Protein AF-A0A965UTU2-F1 (afdb_monomer_lite)

Sequence (78 aa):
MRYLFLFLPLFSFAQDVVKDTVYIQKQGNIYYIIQQTTLSDSTVTGSKQILGDSATAINNLVTDAERQSNTLAIHAKP

Radius of gyration: 19.89 Å; chains: 1; bounding box: 39×32×56 Å

pLDDT: mean 73.42, std 7.87, range [56.06, 83.62]

Foldseek 3Di:
DPCPVVCVVVPPPPFDFPDWDWDWDDDPQWIWIWTWTQTPVRDIDIDIGTQGGPVSNVVVVVVVVVVVVVVVVVVPPD

Secondary structure (DSSP, 8-state):
--SGGGGGGGS-----EEEEEEEEEEETTEEEEEEEEEETTS-EEEEEEEEESHHHHHHHHHHHHHHHHHHHHHHT--

Structure (mmCIF, N/CA/C/O backbone):
data_AF-A0A965UTU2-F1
#
_entry.id   AF-A0A965UTU2-F1
#
loop_
_atom_site.group_PDB
_atom_site.id
_atom_site.type_symbol
_atom_site.label_atom_id
_atom_site.label_alt_id
_atom_site.label_comp_id
_atom_site.label_asym_id
_atom_site.label_entity_id
_atom_site.label_seq_id
_atom_site.pdbx_PDB_ins_code
_atom_site.Cartn_x
_atom_site.Cartn_y
_atom_site.Cartn_z
_atom_site.occupancy
_atom_site.B_iso_or_equiv
_atom_site.auth_seq_id
_atom_site.auth_comp_id
_atom_site.auth_asym_id
_atom_site.auth_atom_id
_atom_site.pdbx_PDB_model_num
ATOM 1 N N . MET A 1 1 ? 20.992 8.114 -39.899 1.00 56.81 1 MET A N 1
ATOM 2 C CA . MET A 1 1 ? 20.967 7.311 -38.654 1.00 56.81 1 MET A CA 1
ATOM 3 C C . MET A 1 1 ? 22.385 7.032 -38.125 1.00 56.81 1 MET A C 1
ATOM 5 O O . MET A 1 1 ? 22.757 5.878 -37.997 1.00 56.81 1 MET A O 1
ATOM 9 N N . ARG A 1 2 ? 23.218 8.054 -37.847 1.00 69.19 2 ARG A N 1
ATOM 10 C CA . ARG A 1 2 ? 24.631 7.851 -37.423 1.00 69.19 2 ARG A CA 1
ATOM 11 C C . ARG A 1 2 ? 24.942 8.307 -35.987 1.00 69.19 2 ARG A C 1
ATOM 13 O O . ARG A 1 2 ? 26.069 8.165 -35.545 1.00 69.19 2 ARG A O 1
ATOM 20 N N . TYR A 1 3 ? 23.958 8.822 -35.249 1.00 71.12 3 TYR A N 1
ATOM 21 C CA . TYR A 1 3 ? 24.182 9.415 -33.919 1.00 71.12 3 TYR A CA 1
ATOM 22 C C . TYR A 1 3 ? 23.210 8.920 -32.839 1.00 71.12 3 TYR A C 1
ATOM 24 O O . TYR A 1 3 ? 23.207 9.445 -31.733 1.00 71.12 3 TYR A O 1
ATOM 32 N N . LEU A 1 4 ? 22.400 7.893 -33.125 1.00 65.19 4 LEU A N 1
ATOM 33 C CA . LEU A 1 4 ? 21.388 7.390 -32.184 1.00 65.19 4 LEU A CA 1
ATOM 34 C C . LEU A 1 4 ? 22.019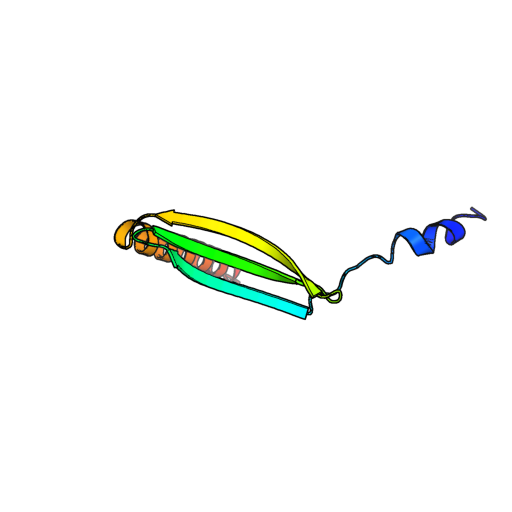 6.764 -30.921 1.00 65.19 4 LEU A C 1
ATOM 36 O O . LEU A 1 4 ? 21.434 6.792 -29.846 1.00 65.19 4 LEU A O 1
ATOM 40 N N . PHE A 1 5 ? 23.254 6.271 -31.039 1.00 66.75 5 PHE A N 1
ATOM 41 C CA . PHE A 1 5 ? 24.021 5.632 -29.963 1.00 66.75 5 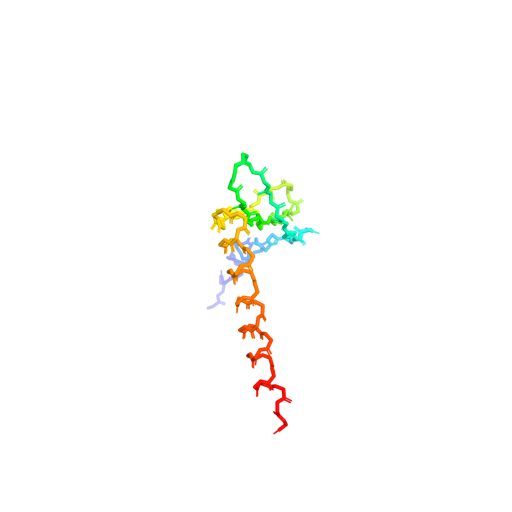PHE A CA 1
ATOM 42 C C . PHE A 1 5 ? 24.542 6.617 -28.905 1.00 66.75 5 PHE A C 1
ATOM 44 O O . PHE A 1 5 ? 24.880 6.200 -27.805 1.00 66.75 5 PHE A O 1
ATOM 51 N N . LEU A 1 6 ? 24.600 7.920 -29.208 1.00 66.94 6 LEU A N 1
ATOM 52 C CA . LEU A 1 6 ? 25.042 8.936 -28.242 1.00 66.94 6 LEU A CA 1
ATOM 53 C C . LEU A 1 6 ? 24.009 9.182 -27.130 1.00 66.94 6 LEU A C 1
ATOM 55 O O . LEU A 1 6 ? 24.372 9.675 -26.069 1.00 66.94 6 LEU A O 1
ATOM 59 N N . PHE A 1 7 ? 22.746 8.795 -27.344 1.00 62.53 7 PHE A N 1
ATOM 60 C CA . PHE A 1 7 ? 21.671 8.907 -26.352 1.00 62.53 7 PHE A CA 1
ATOM 61 C C . PHE A 1 7 ? 21.409 7.606 -25.575 1.00 62.53 7 PHE A C 1
ATOM 63 O O . PHE A 1 7 ? 20.591 7.604 -24.659 1.00 62.53 7 PHE A O 1
ATOM 70 N N . LEU A 1 8 ? 22.127 6.514 -25.878 1.00 62.53 8 LEU A N 1
ATOM 71 C CA . LEU A 1 8 ? 22.013 5.250 -25.139 1.00 62.53 8 LEU A CA 1
ATOM 72 C C . LEU A 1 8 ? 22.253 5.367 -23.616 1.00 62.53 8 LEU A C 1
ATOM 74 O O . LEU A 1 8 ? 21.514 4.717 -22.877 1.00 62.53 8 LEU A O 1
ATOM 78 N N . PRO A 1 9 ? 23.205 6.179 -23.097 1.00 60.94 9 PRO A N 1
ATOM 79 C CA . PRO A 1 9 ? 23.455 6.220 -21.654 1.00 60.94 9 PRO A CA 1
ATOM 80 C C . PRO A 1 9 ? 22.343 6.916 -20.854 1.00 60.94 9 PRO A C 1
ATOM 82 O O . PRO A 1 9 ? 22.336 6.818 -19.633 1.00 60.94 9 PRO A O 1
ATOM 85 N N . LEU A 1 10 ? 21.382 7.581 -21.509 1.00 60.44 10 LEU A N 1
ATOM 86 C CA . LEU A 1 10 ? 20.239 8.199 -20.825 1.00 60.44 10 LEU A CA 1
ATOM 87 C C . LEU A 1 10 ? 19.124 7.196 -20.490 1.00 60.44 10 LEU A C 1
ATOM 89 O O . LEU A 1 10 ? 18.279 7.491 -19.652 1.00 60.44 10 LEU A O 1
ATOM 93 N N . PHE A 1 11 ? 19.120 6.014 -21.115 1.00 56.47 11 PHE A N 1
ATOM 94 C CA . PHE A 1 11 ? 18.076 4.998 -20.923 1.00 56.47 11 PHE A CA 1
ATOM 95 C C . PHE A 1 11 ? 18.439 3.917 -19.894 1.00 56.47 11 PHE A C 1
ATOM 97 O O . PHE A 1 11 ? 17.633 3.030 -19.634 1.00 56.47 11 PHE A O 1
ATOM 104 N N . SER A 1 12 ? 19.625 3.986 -19.279 1.00 57.56 12 SER A N 1
ATOM 105 C CA . SER A 1 12 ? 20.116 2.974 -18.329 1.00 57.56 12 SER A CA 1
ATOM 106 C C . SER A 1 12 ? 19.851 3.318 -16.854 1.00 57.56 12 SER A C 1
ATOM 108 O O . SER A 1 12 ? 20.523 2.791 -15.969 1.00 57.56 12 SER A O 1
ATOM 110 N N . PHE A 1 13 ? 18.878 4.179 -16.554 1.00 58.53 13 PHE A N 1
ATOM 111 C CA . PHE A 1 13 ? 18.433 4.424 -15.176 1.00 58.53 13 PHE A CA 1
ATOM 112 C C . PHE A 1 13 ? 17.238 3.531 -14.822 1.00 58.53 13 PHE A C 1
ATOM 114 O O . PHE A 1 13 ? 16.186 4.015 -14.414 1.00 58.53 13 PHE A O 1
ATOM 121 N N . ALA A 1 14 ? 17.375 2.217 -14.998 1.00 58.91 14 ALA A N 1
ATOM 122 C CA . ALA A 1 14 ? 16.477 1.278 -14.338 1.00 58.91 14 ALA A CA 1
ATOM 123 C C . ALA A 1 14 ? 17.017 1.079 -12.915 1.00 58.91 14 ALA A C 1
ATOM 125 O O . ALA A 1 14 ? 18.011 0.380 -12.727 1.00 58.91 14 ALA A O 1
ATOM 126 N N . GLN A 1 15 ? 16.440 1.769 -11.925 1.00 61.94 15 GLN A N 1
ATOM 127 C CA . GLN A 1 15 ? 16.784 1.501 -10.528 1.00 61.94 15 GLN A CA 1
ATOM 128 C C . GLN A 1 15 ? 16.213 0.142 -10.135 1.00 61.94 15 GLN A C 1
ATOM 130 O O . GLN A 1 15 ? 15.009 -0.086 -10.237 1.00 61.94 15 GLN A O 1
ATOM 135 N N . ASP A 1 16 ? 17.099 -0.752 -9.708 1.00 69.44 16 ASP A N 1
ATOM 136 C CA . ASP A 1 16 ? 16.718 -2.096 -9.302 1.00 69.44 16 ASP A CA 1
ATOM 137 C C . ASP A 1 16 ? 16.057 -2.069 -7.914 1.00 69.44 16 ASP A C 1
ATOM 139 O O . ASP A 1 16 ? 16.506 -1.362 -6.996 1.00 69.44 16 ASP A O 1
ATOM 143 N N . VAL A 1 17 ? 14.959 -2.815 -7.789 1.00 72.00 17 VAL A N 1
ATOM 144 C CA . VAL A 1 17 ? 14.142 -2.907 -6.579 1.00 72.00 17 VAL A CA 1
ATOM 145 C C . VAL A 1 17 ? 14.725 -4.005 -5.703 1.00 72.00 17 VAL A C 1
ATOM 147 O O . VAL A 1 17 ? 14.574 -5.190 -5.979 1.00 72.00 17 VAL A O 1
ATOM 150 N N . VAL A 1 18 ? 15.367 -3.610 -4.606 1.00 77.19 18 VAL A N 1
ATOM 151 C CA . VAL A 1 18 ? 16.001 -4.558 -3.679 1.00 77.19 18 VAL A CA 1
ATOM 152 C C . VAL A 1 18 ? 14.968 -5.208 -2.774 1.00 77.19 18 VAL A C 1
ATOM 154 O O . VAL A 1 18 ? 15.079 -6.384 -2.426 1.00 77.19 18 VAL A O 1
ATOM 157 N N . LYS A 1 19 ? 13.972 -4.433 -2.340 1.00 76.62 19 LYS A N 1
ATOM 158 C CA . LYS A 1 19 ? 12.959 -4.918 -1.411 1.00 76.62 19 LYS A CA 1
ATOM 159 C C . LYS A 1 19 ? 11.656 -4.169 -1.600 1.00 76.62 19 LYS A C 1
ATOM 161 O O . LYS A 1 19 ? 11.626 -2.953 -1.464 1.00 76.62 19 LYS A O 1
ATOM 166 N N . ASP A 1 20 ? 10.585 -4.911 -1.826 1.00 79.62 20 ASP A N 1
ATOM 167 C CA . ASP A 1 20 ? 9.226 -4.386 -1.788 1.00 79.62 20 ASP A CA 1
ATOM 168 C C . ASP A 1 20 ? 8.504 -4.983 -0.580 1.00 79.62 20 ASP A C 1
ATOM 170 O O . ASP A 1 20 ? 8.610 -6.180 -0.300 1.00 79.62 20 ASP A O 1
ATOM 174 N N . THR A 1 21 ? 7.877 -4.152 0.244 1.00 80.25 21 THR A N 1
ATOM 175 C CA . THR A 1 21 ? 7.238 -4.600 1.485 1.00 80.25 21 THR A CA 1
ATOM 176 C C . THR A 1 21 ? 5.937 -3.859 1.712 1.00 80.25 21 THR A C 1
ATOM 178 O O . THR A 1 21 ? 5.883 -2.632 1.690 1.00 80.25 21 THR A O 1
ATOM 181 N N . VAL A 1 22 ? 4.895 -4.631 2.014 1.00 83.38 22 VAL A N 1
ATOM 182 C CA . VAL A 1 22 ? 3.584 -4.119 2.401 1.00 83.38 22 VAL A CA 1
ATOM 183 C C . VAL A 1 22 ? 3.299 -4.546 3.831 1.00 83.38 22 VAL A C 1
ATOM 185 O O . VAL A 1 22 ? 3.387 -5.728 4.159 1.00 83.38 22 VAL A O 1
ATOM 188 N N . TYR A 1 23 ? 2.981 -3.589 4.699 1.00 81.75 23 TYR A N 1
ATOM 189 C CA . TYR A 1 23 ? 2.651 -3.870 6.093 1.00 81.75 23 TYR A CA 1
ATOM 190 C C . TYR A 1 23 ? 1.598 -2.910 6.640 1.00 81.75 23 TYR A C 1
ATOM 192 O O . TYR A 1 23 ? 1.407 -1.800 6.143 1.00 81.75 23 TYR A O 1
ATOM 200 N N . ILE A 1 24 ? 0.909 -3.351 7.693 1.00 83.00 24 ILE A N 1
ATOM 201 C CA . ILE A 1 24 ? -0.075 -2.536 8.404 1.00 83.00 24 ILE A CA 1
ATOM 202 C C . ILE A 1 24 ? 0.615 -1.848 9.577 1.00 83.00 24 ILE A C 1
ATOM 204 O O . ILE A 1 24 ? 1.243 -2.496 10.415 1.00 83.00 24 ILE A O 1
ATOM 208 N N . GLN A 1 25 ? 0.466 -0.530 9.659 1.00 82.00 25 GLN A N 1
ATOM 209 C CA . GLN A 1 25 ? 0.947 0.274 10.773 1.00 82.00 25 GLN A CA 1
ATOM 210 C C . GLN A 1 25 ? -0.238 0.861 11.540 1.00 82.00 25 GLN A C 1
ATOM 212 O O . GLN A 1 25 ? -1.115 1.497 10.957 1.00 82.00 25 GLN A O 1
ATOM 217 N N . LYS A 1 26 ? -0.241 0.700 12.866 1.00 82.69 26 LYS A N 1
ATOM 218 C CA . LYS A 1 26 ? -1.182 1.381 13.762 1.00 82.69 26 LYS A CA 1
ATOM 219 C C . LYS A 1 26 ? -0.537 2.659 14.300 1.00 82.69 26 LYS A C 1
ATOM 221 O O . LYS A 1 26 ? 0.514 2.589 14.933 1.00 82.69 26 LYS A O 1
ATOM 226 N N . GLN A 1 27 ? -1.169 3.811 14.086 1.00 82.19 27 GLN A N 1
ATOM 227 C CA . GLN A 1 27 ? -0.820 5.061 14.772 1.00 82.19 27 GLN A CA 1
ATOM 228 C C . GLN A 1 27 ? -2.062 5.586 15.494 1.00 82.19 27 GLN A C 1
ATOM 230 O O . GLN A 1 27 ? -3.043 5.991 14.872 1.00 82.19 27 GLN A O 1
ATOM 235 N N . GLY A 1 28 ? -2.040 5.537 16.828 1.00 83.19 28 GLY A N 1
ATOM 236 C CA . GLY A 1 28 ? -3.214 5.852 17.641 1.00 83.19 28 GLY A CA 1
ATOM 237 C C . GLY A 1 28 ? -4.371 4.889 17.357 1.00 83.19 28 GLY A C 1
ATOM 238 O O . GLY A 1 28 ? -4.213 3.675 17.492 1.00 83.19 28 GLY A O 1
ATOM 239 N N . ASN A 1 29 ? -5.527 5.435 16.966 1.00 79.69 29 ASN A N 1
ATOM 240 C CA . ASN A 1 29 ? -6.743 4.668 16.667 1.00 79.69 29 ASN A CA 1
ATOM 241 C C . ASN A 1 29 ? -6.961 4.406 15.165 1.00 79.69 29 ASN A C 1
ATOM 243 O O . ASN A 1 29 ? -7.994 3.857 14.788 1.00 79.69 29 ASN A O 1
ATOM 247 N N . ILE A 1 30 ? -6.011 4.819 14.320 1.00 75.94 30 ILE A N 1
ATOM 248 C CA . ILE A 1 30 ? -6.105 4.726 12.863 1.00 75.94 30 ILE A CA 1
ATOM 249 C C . ILE A 1 30 ? -5.067 3.723 12.356 1.00 75.94 30 ILE A C 1
ATOM 251 O O . ILE A 1 30 ? -3.902 3.730 12.773 1.00 75.94 30 ILE A O 1
ATOM 255 N N . TYR A 1 31 ? -5.504 2.856 11.451 1.00 80.50 31 TYR A N 1
ATOM 256 C CA . TYR A 1 31 ? -4.655 1.908 10.743 1.00 80.50 31 TYR A CA 1
ATOM 257 C C . TYR A 1 31 ? -4.261 2.476 9.389 1.00 80.50 31 TYR A C 1
ATOM 259 O O . TYR A 1 31 ? -5.019 3.202 8.744 1.00 80.50 31 TYR A O 1
ATOM 267 N N . TYR A 1 32 ? -3.060 2.122 8.958 1.00 79.81 32 TYR A N 1
ATOM 268 C CA . TYR A 1 32 ? -2.501 2.523 7.682 1.00 79.81 32 TYR A CA 1
ATOM 269 C C . TYR A 1 32 ? -1.922 1.298 6.985 1.00 79.81 32 TYR A C 1
ATOM 271 O O . TYR A 1 32 ? -1.300 0.465 7.644 1.00 79.81 32 TYR A O 1
ATOM 279 N N . ILE A 1 33 ? -2.081 1.214 5.666 1.00 82.19 33 ILE A N 1
ATOM 280 C CA . ILE A 1 33 ? -1.242 0.344 4.837 1.00 82.19 33 ILE A CA 1
ATOM 281 C C . ILE A 1 33 ? -0.044 1.173 4.410 1.00 82.19 33 ILE A C 1
ATOM 283 O O . ILE A 1 33 ? -0.203 2.250 3.830 1.00 82.19 33 ILE A O 1
ATOM 287 N N . ILE A 1 34 ? 1.146 0.669 4.707 1.00 82.75 34 ILE A N 1
ATOM 288 C CA . ILE A 1 34 ? 2.393 1.200 4.182 1.00 82.75 34 ILE A CA 1
ATOM 289 C C . ILE A 1 34 ? 2.858 0.257 3.083 1.00 82.75 34 ILE A C 1
ATOM 291 O O . ILE A 1 34 ? 3.073 -0.929 3.336 1.00 82.75 34 ILE A O 1
ATOM 295 N N . GLN A 1 35 ? 3.010 0.790 1.877 1.00 83.62 35 GLN A N 1
ATOM 296 C CA . GLN A 1 35 ? 3.731 0.134 0.794 1.00 83.62 35 GLN A CA 1
ATOM 297 C C . GLN A 1 35 ? 5.073 0.831 0.667 1.00 83.62 35 GLN A C 1
ATOM 299 O O . GLN A 1 35 ? 5.118 2.051 0.514 1.00 83.62 35 GLN A O 1
ATOM 304 N N . GLN A 1 36 ? 6.153 0.073 0.789 1.00 83.38 36 GLN A N 1
ATOM 305 C CA . GLN A 1 36 ? 7.500 0.610 0.791 1.00 83.38 36 GLN A CA 1
ATOM 306 C C . GLN A 1 36 ? 8.388 -0.192 -0.152 1.00 83.38 36 GLN A C 1
ATOM 308 O O . GLN A 1 36 ? 8.602 -1.386 0.050 1.00 83.38 36 GLN A O 1
ATOM 313 N N . THR A 1 37 ? 8.968 0.512 -1.112 1.00 81.50 37 THR A N 1
ATOM 314 C CA . THR A 1 37 ? 9.929 -0.004 -2.072 1.00 81.50 37 THR A CA 1
ATOM 315 C C . THR A 1 37 ? 11.299 0.595 -1.755 1.00 81.50 37 THR A C 1
ATOM 317 O O . THR A 1 37 ? 11.519 1.804 -1.831 1.00 81.50 37 THR A O 1
ATOM 320 N N . THR A 1 38 ? 12.232 -0.256 -1.347 1.00 81.38 38 THR A N 1
ATOM 321 C CA . THR A 1 38 ? 13.640 0.096 -1.171 1.00 81.38 38 THR A CA 1
ATOM 322 C C . THR A 1 38 ? 14.383 -0.188 -2.468 1.00 81.38 38 THR A C 1
ATOM 324 O O . THR A 1 38 ? 14.427 -1.326 -2.947 1.00 81.38 38 THR A O 1
ATOM 327 N N . LEU A 1 39 ? 14.972 0.865 -3.018 1.00 80.81 39 LEU A N 1
ATOM 328 C CA . LEU A 1 39 ? 15.758 0.847 -4.242 1.00 80.81 39 LEU A CA 1
ATOM 329 C C . LEU A 1 39 ? 17.231 0.562 -3.915 1.00 80.81 39 LEU A C 1
ATOM 331 O O . LEU A 1 39 ? 17.673 0.655 -2.767 1.00 80.81 39 LEU A O 1
ATOM 335 N N . SER A 1 40 ? 17.997 0.178 -4.933 1.00 76.06 40 SER A N 1
ATOM 336 C CA . SER A 1 40 ? 19.407 -0.236 -4.795 1.00 76.06 40 SER A CA 1
ATOM 337 C C . SER A 1 40 ? 20.352 0.847 -4.281 1.00 76.06 40 SER A C 1
ATOM 339 O O . SER A 1 40 ? 21.431 0.550 -3.777 1.00 76.06 40 SER A O 1
ATOM 341 N N . ASP A 1 41 ? 19.939 2.104 -4.370 1.00 79.88 41 ASP A N 1
ATOM 342 C CA . ASP A 1 41 ? 20.634 3.267 -3.823 1.00 79.88 41 ASP A CA 1
ATOM 343 C C . ASP A 1 41 ? 20.254 3.554 -2.356 1.00 79.88 41 ASP A C 1
ATOM 345 O O . ASP A 1 41 ? 20.624 4.589 -1.809 1.00 79.88 41 ASP A O 1
ATOM 349 N N . SER A 1 42 ? 19.537 2.633 -1.699 1.00 74.12 42 SER A N 1
ATOM 350 C CA . SER A 1 42 ? 18.932 2.808 -0.370 1.00 74.12 42 SER A CA 1
ATOM 351 C C . SER A 1 42 ? 17.841 3.880 -0.304 1.00 74.12 42 SER A C 1
ATOM 353 O O . SER A 1 42 ? 17.346 4.174 0.787 1.00 74.12 42 SER A O 1
ATOM 355 N N . THR A 1 43 ? 17.415 4.435 -1.442 1.00 80.25 43 THR A N 1
ATOM 356 C CA . THR A 1 43 ? 16.243 5.302 -1.493 1.00 80.25 43 THR A CA 1
ATOM 357 C C . THR A 1 43 ? 15.017 4.478 -1.127 1.00 80.25 43 THR A C 1
ATOM 359 O O . THR A 1 43 ? 14.768 3.396 -1.659 1.00 80.25 43 THR A O 1
ATOM 362 N N . VAL A 1 44 ? 14.244 4.999 -0.181 1.00 77.25 44 VAL A N 1
ATOM 363 C CA . VAL A 1 44 ? 12.988 4.402 0.251 1.00 77.25 44 VAL A CA 1
ATOM 364 C C . VAL A 1 44 ? 11.860 5.227 -0.344 1.00 77.25 44 VAL A C 1
ATOM 366 O O . VAL A 1 44 ? 11.611 6.351 0.088 1.00 77.25 44 VAL A O 1
ATOM 369 N N . THR A 1 45 ? 11.181 4.671 -1.341 1.00 78.94 45 THR A N 1
ATOM 370 C CA . THR A 1 45 ? 9.941 5.232 -1.876 1.00 78.94 45 THR A CA 1
ATOM 371 C C . THR A 1 45 ? 8.766 4.450 -1.312 1.00 78.94 45 THR A C 1
ATOM 373 O O . THR A 1 45 ? 8.883 3.279 -0.955 1.00 78.94 45 THR A O 1
ATOM 376 N N . GLY A 1 46 ? 7.622 5.098 -1.143 1.00 80.31 46 GLY A N 1
ATOM 377 C CA . GLY A 1 46 ? 6.478 4.412 -0.572 1.00 80.31 46 GLY A CA 1
ATOM 378 C C . GLY A 1 46 ? 5.235 5.267 -0.484 1.00 80.31 46 GLY A C 1
ATOM 379 O O . GLY A 1 46 ? 5.294 6.497 -0.537 1.00 80.31 46 GLY A O 1
ATOM 380 N N . SER A 1 47 ? 4.102 4.592 -0.342 1.00 77.88 47 SER A N 1
ATOM 381 C CA . SER A 1 47 ? 2.800 5.204 -0.125 1.00 77.88 47 SER A CA 1
ATOM 382 C C . SER A 1 47 ? 2.275 4.825 1.258 1.00 77.88 47 SER A C 1
ATOM 384 O O . SER A 1 47 ? 2.486 3.719 1.764 1.00 77.88 47 SER A O 1
ATOM 386 N N . LYS A 1 48 ? 1.599 5.780 1.898 1.00 78.12 48 LYS A N 1
ATOM 387 C CA . LYS A 1 48 ? 0.898 5.578 3.164 1.00 78.12 48 LYS A CA 1
ATOM 388 C C . LYS A 1 48 ? -0.579 5.825 2.928 1.00 78.12 48 LYS A C 1
ATOM 390 O O . LYS A 1 48 ? -0.998 6.969 2.767 1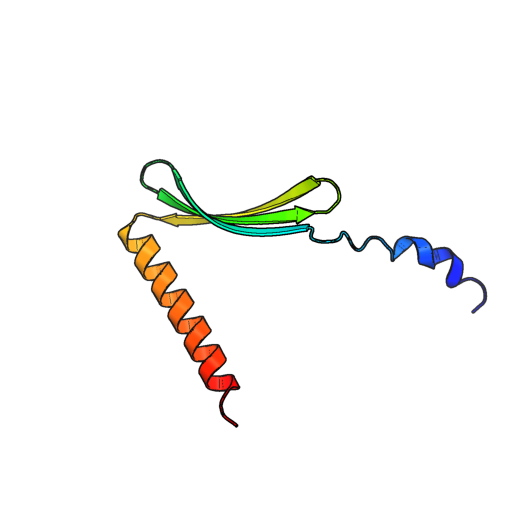.00 78.12 48 LYS A O 1
ATOM 395 N N . GLN A 1 49 ? -1.360 4.754 2.922 1.00 78.06 49 GLN A N 1
ATOM 396 C CA . GLN A 1 49 ? -2.803 4.825 2.749 1.00 78.06 49 GLN A CA 1
ATOM 397 C C . GLN A 1 49 ? -3.507 4.679 4.095 1.00 78.06 49 GLN A C 1
ATOM 399 O O . GLN A 1 49 ? -3.167 3.812 4.897 1.00 78.06 49 GLN A O 1
ATOM 404 N N . ILE A 1 50 ? -4.497 5.535 4.339 1.00 79.62 50 ILE A N 1
ATOM 405 C CA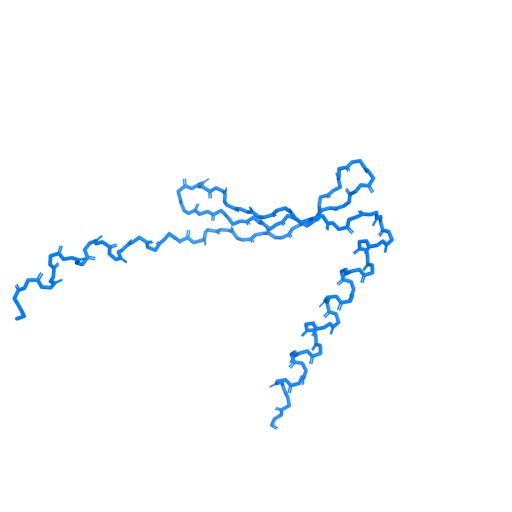 . ILE A 1 50 ? -5.330 5.493 5.542 1.00 79.62 50 ILE A CA 1
ATOM 406 C C . ILE A 1 50 ? -6.379 4.393 5.379 1.00 79.62 50 ILE A C 1
ATOM 408 O O . ILE A 1 50 ? -7.130 4.403 4.408 1.00 79.62 50 ILE A O 1
ATOM 412 N N . LEU A 1 51 ? -6.448 3.471 6.339 1.00 73.50 51 LEU A N 1
ATOM 413 C CA . LEU A 1 51 ? -7.500 2.453 6.418 1.00 73.50 51 LEU A CA 1
ATOM 414 C C . LEU A 1 51 ? -8.651 2.836 7.353 1.00 73.50 51 LEU A C 1
ATOM 416 O O . LEU A 1 51 ? -9.733 2.266 7.243 1.00 73.50 51 LEU A O 1
ATOM 420 N N . GLY A 1 52 ? -8.437 3.803 8.246 1.00 75.69 52 GLY A N 1
ATOM 421 C CA . GLY A 1 52 ? -9.444 4.254 9.205 1.00 75.69 52 GLY A CA 1
ATOM 422 C C . GLY A 1 52 ? -9.371 3.497 10.528 1.00 75.69 52 GLY A C 1
ATOM 423 O O . GLY A 1 52 ? -8.304 3.033 10.933 1.00 75.69 52 GLY A O 1
ATOM 424 N N . ASP A 1 53 ? -10.497 3.426 11.232 1.00 75.12 53 ASP A N 1
ATOM 425 C CA . ASP A 1 53 ? -10.618 2.686 12.489 1.00 75.12 53 ASP A CA 1
ATOM 426 C C . ASP A 1 53 ? -10.555 1.160 12.276 1.00 75.12 53 ASP A C 1
ATOM 428 O O . ASP A 1 53 ? -10.638 0.663 11.155 1.00 75.12 53 ASP A O 1
ATOM 432 N N . SER A 1 54 ? -10.374 0.391 13.358 1.00 65.00 54 SER A N 1
ATOM 433 C CA . SER A 1 54 ? -10.140 -1.064 13.278 1.00 65.00 54 SER A CA 1
ATOM 434 C C . SER A 1 54 ? -11.220 -1.815 12.481 1.00 65.00 54 SER A C 1
ATOM 436 O O . SER A 1 54 ? -10.906 -2.764 11.769 1.00 65.00 54 SER A O 1
ATOM 438 N N . ALA A 1 55 ? -12.487 -1.402 12.599 1.00 64.50 55 ALA A N 1
ATOM 439 C CA . ALA A 1 55 ? -13.618 -2.066 11.952 1.00 64.50 55 ALA A CA 1
ATOM 440 C C . ALA A 1 55 ? -13.722 -1.712 10.460 1.00 64.50 55 ALA A C 1
ATOM 442 O O . ALA A 1 55 ? -13.982 -2.590 9.634 1.00 64.50 55 ALA A O 1
ATOM 443 N N . THR A 1 56 ? -13.477 -0.451 10.098 1.00 71.25 56 THR A N 1
ATOM 444 C CA . THR A 1 56 ? -13.468 -0.014 8.695 1.00 71.25 56 THR A CA 1
ATOM 445 C C . THR A 1 56 ? -12.239 -0.552 7.964 1.00 71.25 56 THR A C 1
ATOM 447 O O . THR A 1 56 ? -12.344 -1.013 6.830 1.00 71.25 56 THR A O 1
ATOM 450 N N . ALA A 1 57 ? -11.092 -0.607 8.644 1.00 63.94 57 ALA A N 1
ATOM 451 C CA . ALA A 1 57 ? -9.855 -1.165 8.113 1.00 63.94 57 ALA A CA 1
ATOM 452 C C . ALA A 1 57 ? -9.993 -2.644 7.723 1.00 63.94 57 ALA A C 1
ATOM 454 O O . ALA A 1 57 ? -9.576 -3.029 6.632 1.00 63.94 57 ALA A O 1
ATOM 455 N N . ILE A 1 58 ? -10.603 -3.467 8.584 1.00 72.12 58 ILE A N 1
ATOM 456 C CA . ILE A 1 58 ? -10.812 -4.897 8.306 1.00 72.12 58 ILE A CA 1
ATOM 457 C C . ILE A 1 58 ? -11.795 -5.091 7.149 1.00 72.12 58 ILE A C 1
ATOM 459 O O . ILE A 1 58 ? -11.510 -5.874 6.248 1.00 72.12 58 ILE A O 1
ATOM 463 N N . ASN A 1 59 ? -12.917 -4.365 7.132 1.00 74.38 59 ASN A N 1
ATOM 464 C CA . ASN A 1 59 ? -13.892 -4.486 6.045 1.00 74.38 59 ASN A CA 1
ATOM 465 C C . ASN A 1 59 ? -13.295 -4.099 4.687 1.00 74.38 59 ASN A C 1
ATOM 467 O O . ASN A 1 59 ? -13.509 -4.811 3.707 1.00 74.38 59 ASN A O 1
ATOM 471 N N . A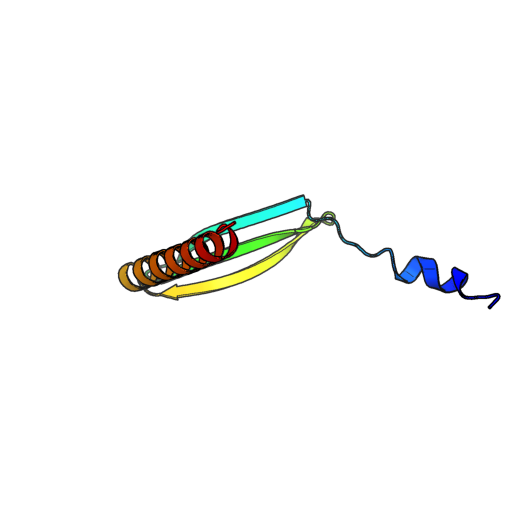SN A 1 60 ? -12.507 -3.022 4.631 1.00 74.56 60 ASN A N 1
ATOM 472 C CA . ASN A 1 60 ? -11.843 -2.599 3.399 1.00 74.56 60 ASN A CA 1
ATOM 473 C C . ASN A 1 60 ? -10.820 -3.642 2.928 1.00 74.56 60 ASN A C 1
ATOM 475 O O . ASN A 1 60 ? -10.841 -4.034 1.766 1.00 74.56 60 ASN A O 1
ATOM 479 N N . LEU A 1 61 ? -9.987 -4.156 3.839 1.00 75.38 61 LEU A N 1
ATOM 480 C CA . LEU A 1 61 ? -8.996 -5.189 3.523 1.00 75.38 61 LEU A CA 1
ATOM 481 C C . LEU A 1 61 ? -9.634 -6.483 3.002 1.00 75.38 61 LEU A C 1
ATOM 483 O O . LEU A 1 61 ? -9.159 -7.045 2.017 1.00 75.38 61 LEU A O 1
ATOM 487 N N . VAL A 1 62 ? -10.703 -6.956 3.647 1.00 78.31 62 VAL A N 1
ATOM 488 C CA . VAL A 1 62 ? -11.417 -8.170 3.224 1.00 78.31 62 VAL A CA 1
ATOM 489 C C . VAL A 1 62 ? -12.082 -7.952 1.867 1.00 78.31 62 VAL A C 1
ATOM 491 O O . VAL A 1 62 ? -11.907 -8.771 0.969 1.00 78.31 62 VAL A O 1
ATOM 494 N N . THR A 1 63 ? -12.765 -6.821 1.679 1.00 79.69 63 THR A N 1
ATOM 495 C CA . THR A 1 63 ? -13.437 -6.495 0.411 1.00 79.69 63 THR A CA 1
ATOM 496 C C . THR A 1 63 ? -12.445 -6.410 -0.754 1.00 79.69 63 THR A 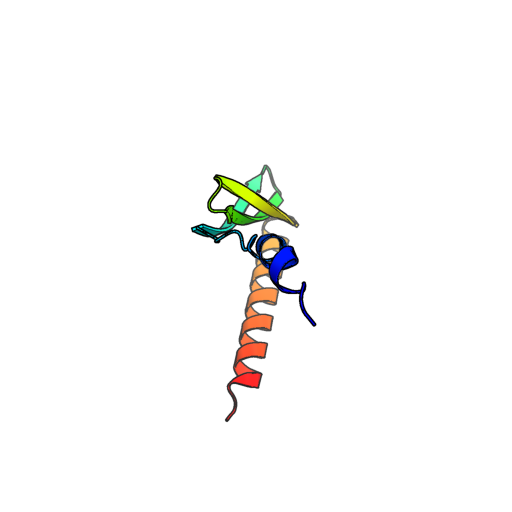C 1
ATOM 498 O O . THR A 1 63 ? -12.720 -6.910 -1.848 1.00 79.69 63 THR A O 1
ATOM 501 N N . ASP A 1 64 ? -11.276 -5.803 -0.537 1.00 78.12 64 ASP A N 1
ATOM 502 C CA . ASP A 1 64 ? -10.234 -5.695 -1.562 1.00 78.12 64 ASP A CA 1
ATOM 503 C C . ASP A 1 64 ? -9.607 -7.061 -1.883 1.00 78.12 64 ASP A C 1
ATOM 505 O O . ASP A 1 64 ? -9.403 -7.386 -3.059 1.00 78.12 64 ASP A O 1
ATOM 509 N N . ALA A 1 65 ? -9.371 -7.900 -0.868 1.00 74.06 65 ALA A N 1
ATOM 510 C CA . ALA A 1 65 ? -8.874 -9.262 -1.056 1.00 74.06 65 ALA A CA 1
ATOM 511 C C . ALA A 1 65 ? -9.872 -10.139 -1.835 1.00 74.06 65 ALA A C 1
ATOM 513 O O . ALA A 1 65 ? -9.484 -10.855 -2.762 1.00 74.06 65 ALA A O 1
ATOM 514 N N . GLU A 1 66 ? -11.166 -10.050 -1.520 1.00 79.50 66 GLU A N 1
ATOM 515 C CA . GLU A 1 66 ? -12.226 -10.765 -2.238 1.00 79.50 66 GLU A CA 1
ATOM 516 C C . GLU A 1 66 ? -12.332 -10.316 -3.701 1.00 79.50 66 GLU A C 1
ATOM 518 O O . GLU A 1 66 ? -12.477 -11.147 -4.600 1.00 79.50 66 GLU A O 1
ATOM 523 N N . ARG A 1 67 ? -12.192 -9.013 -3.977 1.00 78.81 67 ARG A N 1
ATOM 524 C CA . ARG A 1 67 ? -12.176 -8.482 -5.349 1.00 78.81 67 ARG A CA 1
ATOM 525 C C . ARG A 1 67 ? -10.996 -8.992 -6.168 1.00 78.81 67 ARG A C 1
ATOM 527 O O . ARG A 1 67 ? -11.189 -9.393 -7.320 1.00 78.81 67 ARG A O 1
ATOM 534 N N . GLN A 1 68 ? -9.791 -8.986 -5.602 1.00 72.00 68 GLN A N 1
ATOM 535 C CA . GLN A 1 68 ? -8.612 -9.522 -6.288 1.00 72.00 68 GLN A CA 1
ATOM 536 C C . GLN A 1 68 ? -8.755 -11.025 -6.544 1.00 72.00 68 GLN A C 1
ATOM 538 O O . GLN A 1 68 ? -8.530 -11.474 -7.668 1.00 72.00 68 GLN A O 1
ATOM 543 N N . SER A 1 69 ? -9.215 -11.781 -5.544 1.00 71.00 69 SER A N 1
ATOM 544 C CA . SER A 1 69 ? -9.478 -13.218 -5.667 1.00 71.00 69 SER A CA 1
ATOM 545 C C . SER A 1 69 ? -10.484 -13.522 -6.783 1.00 71.00 69 SER A C 1
ATOM 547 O O . SER A 1 69 ? -10.213 -14.331 -7.670 1.00 71.00 69 SER A O 1
ATOM 549 N N . ASN A 1 70 ? -11.605 -12.796 -6.825 1.00 72.44 70 ASN A N 1
ATOM 550 C CA . ASN A 1 70 ? -12.609 -12.964 -7.876 1.00 72.44 70 ASN A CA 1
ATOM 551 C C . ASN A 1 70 ? -12.080 -12.596 -9.267 1.00 72.44 70 ASN A C 1
ATOM 553 O O . ASN A 1 70 ? -12.416 -13.257 -10.248 1.00 72.44 70 ASN A O 1
ATOM 557 N N . THR A 1 71 ? -11.226 -11.577 -9.370 1.00 73.56 71 THR A N 1
ATOM 558 C CA . THR A 1 71 ? -10.613 -11.186 -10.649 1.00 73.56 71 THR A CA 1
ATOM 559 C C . THR A 1 71 ? -9.689 -12.284 -11.176 1.00 73.56 71 THR A C 1
ATOM 561 O O . THR A 1 71 ? -9.762 -12.627 -12.358 1.00 73.56 71 THR A O 1
ATOM 564 N N . LEU A 1 72 ? -8.872 -12.881 -10.303 1.00 69.94 72 LEU A N 1
ATOM 565 C CA . LEU A 1 72 ? -8.025 -14.027 -10.644 1.00 69.94 72 LEU A CA 1
ATOM 566 C C . LEU A 1 72 ? -8.869 -15.237 -11.053 1.00 69.94 72 LEU A C 1
ATOM 568 O O . LEU A 1 72 ? -8.585 -15.860 -12.070 1.00 69.94 72 LEU A O 1
ATOM 572 N N . ALA A 1 73 ? -9.942 -15.532 -10.317 1.00 69.00 73 ALA A N 1
ATOM 573 C CA . ALA A 1 73 ? -10.834 -16.650 -10.615 1.00 69.00 73 ALA A CA 1
ATOM 574 C C . ALA A 1 73 ? -11.539 -16.514 -11.978 1.00 69.00 73 ALA A C 1
ATOM 576 O O . ALA A 1 73 ? -11.751 -17.514 -12.662 1.00 69.00 73 ALA A O 1
ATOM 577 N N . ILE A 1 74 ? -11.884 -15.291 -12.397 1.00 72.31 74 ILE A N 1
ATOM 578 C CA . ILE A 1 74 ? -12.467 -15.029 -13.723 1.00 72.31 74 ILE A CA 1
ATOM 579 C C . ILE A 1 74 ? -11.443 -15.283 -14.837 1.00 72.31 74 ILE A C 1
ATOM 581 O O . ILE A 1 74 ? -11.790 -15.905 -15.837 1.00 72.31 74 ILE A O 1
ATOM 585 N N . HIS A 1 75 ? -10.195 -14.842 -14.662 1.00 70.38 75 HIS A N 1
ATOM 586 C CA . HIS A 1 75 ? -9.135 -15.014 -15.665 1.00 70.38 75 HIS A CA 1
ATOM 587 C C . HIS A 1 75 ? -8.515 -16.420 -15.667 1.00 70.38 75 HIS A C 1
ATOM 589 O O . HIS A 1 75 ? -7.869 -16.797 -16.637 1.00 70.38 75 HIS A O 1
ATOM 595 N N . ALA A 1 76 ? -8.713 -17.195 -14.598 1.00 64.12 76 ALA A N 1
ATOM 596 C CA . ALA A 1 76 ? -8.283 -18.586 -14.488 1.00 64.12 76 ALA A CA 1
ATOM 597 C C . ALA A 1 76 ? -9.291 -19.589 -15.081 1.00 64.12 76 ALA A C 1
ATOM 599 O O . ALA A 1 76 ? -9.039 -20.795 -15.040 1.00 64.12 76 ALA A O 1
ATOM 600 N N . LYS A 1 77 ? -10.435 -19.127 -15.612 1.00 56.06 77 LYS A N 1
ATOM 601 C CA . LYS A 1 77 ? -11.314 -20.000 -16.397 1.00 56.06 77 LYS A CA 1
ATOM 602 C C . LYS A 1 77 ? -10.631 -20.341 -17.735 1.00 56.06 77 LYS A C 1
ATOM 604 O O . LYS A 1 77 ? -10.155 -19.414 -18.387 1.00 56.06 77 LYS A O 1
ATOM 609 N N . PRO A 1 78 ? -10.560 -21.634 -18.104 1.00 60.56 78 PRO A N 1
ATOM 610 C CA . PRO A 1 78 ? -9.881 -22.110 -19.311 1.00 60.56 78 PRO A CA 1
ATOM 611 C C . PRO A 1 78 ? -10.561 -21.660 -20.606 1.00 60.56 78 PRO A C 1
ATOM 613 O O . PRO A 1 78 ? -11.798 -21.452 -20.588 1.00 60.56 78 PRO A O 1
#